Protein AF-A0A5C7LLJ0-F1 (afdb_monomer_lite)

Radius of gyration: 25.98 Å; chains: 1; bounding box: 36×34×105 Å

Secondary structure (DSSP, 8-state):
----------------S--------SS---GGGGS-TTTS-HHHHHHHHHHHHHH-S-HHHHHHHHHHHHHH-TTHHHHHHHHHHHHHHHHHHHHHHHHHHH--

Structure (mmCIF, N/CA/C/O backbone):
data_AF-A0A5C7LLJ0-F1
#
_entry.id   AF-A0A5C7LLJ0-F1
#
loop_
_atom_site.group_PDB
_atom_site.id
_atom_site.type_symbol
_atom_site.label_atom_id
_atom_site.label_alt_id
_atom_site.label_comp_id
_atom_site.label_asym_id
_atom_site.label_entity_id
_atom_site.label_seq_id
_atom_site.pdbx_PDB_ins_code
_atom_site.Cartn_x
_atom_site.Cartn_y
_atom_site.Cartn_z
_atom_site.occupancy
_atom_site.B_iso_or_equiv
_atom_site.auth_seq_id
_atom_site.auth_comp_id
_atom_site.auth_asym_id
_atom_site.auth_atom_id
_atom_site.pdbx_PDB_model_num
ATOM 1 N N . MET A 1 1 ? -6.167 9.540 -73.014 1.00 43.56 1 MET A N 1
ATOM 2 C CA . MET A 1 1 ? -4.980 9.484 -72.130 1.00 43.56 1 MET A CA 1
ATOM 3 C C . MET A 1 1 ? -5.392 9.949 -70.739 1.00 43.56 1 MET A C 1
ATOM 5 O O . MET A 1 1 ? -5.718 11.114 -70.577 1.00 43.56 1 MET A O 1
ATOM 9 N N . ALA A 1 2 ? -5.471 9.034 -69.772 1.00 48.69 2 ALA A N 1
ATOM 10 C CA . ALA A 1 2 ? -5.924 9.305 -68.407 1.00 48.69 2 ALA A CA 1
ATOM 11 C C . ALA A 1 2 ? -4.726 9.537 -67.474 1.00 48.69 2 ALA A C 1
ATOM 13 O O . ALA A 1 2 ? -3.825 8.701 -67.438 1.00 48.69 2 ALA A O 1
ATOM 14 N N . LYS A 1 3 ? -4.738 10.616 -66.682 1.00 51.12 3 LYS A N 1
ATOM 15 C CA . LYS A 1 3 ? -3.963 10.696 -65.435 1.00 51.12 3 LYS A CA 1
ATOM 16 C C . LYS A 1 3 ? -4.872 11.177 -64.308 1.00 51.12 3 LYS A C 1
ATOM 18 O O . LYS A 1 3 ? -5.252 12.337 -64.217 1.00 51.12 3 LYS A O 1
ATOM 23 N N . ARG A 1 4 ? -5.271 10.175 -63.527 1.00 47.19 4 ARG A N 1
ATOM 24 C CA . ARG A 1 4 ? -6.039 10.191 -62.289 1.00 47.19 4 ARG A CA 1
ATOM 25 C C . ARG A 1 4 ? -5.092 10.609 -61.159 1.00 47.19 4 ARG A C 1
ATOM 27 O O . ARG A 1 4 ? -4.221 9.828 -60.806 1.00 47.19 4 ARG A O 1
ATOM 34 N N . TRP A 1 5 ? -5.259 11.811 -60.614 1.00 49.34 5 TRP A N 1
ATOM 35 C CA . TRP A 1 5 ? -4.616 12.254 -59.366 1.00 49.34 5 TRP A CA 1
ATOM 36 C C . TRP A 1 5 ? -5.657 12.323 -58.246 1.00 49.34 5 TRP A C 1
ATOM 38 O O . TRP A 1 5 ? -5.892 13.370 -57.656 1.00 49.34 5 TRP A O 1
ATOM 48 N N . ALA A 1 6 ? -6.341 11.201 -58.022 1.00 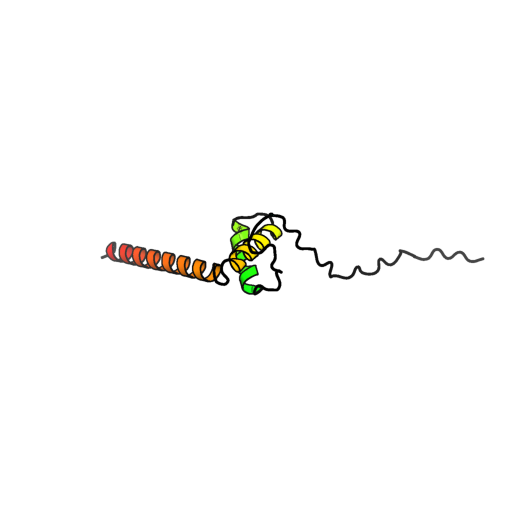53.97 6 ALA A N 1
ATOM 49 C CA . ALA A 1 6 ? -7.195 11.032 -56.858 1.00 53.97 6 ALA A CA 1
ATOM 50 C C . ALA A 1 6 ? -6.334 10.520 -55.699 1.00 53.97 6 ALA A C 1
ATOM 52 O O . ALA A 1 6 ? -5.605 9.548 -55.879 1.00 53.97 6 ALA A O 1
ATOM 53 N N . ASP A 1 7 ? -6.438 11.208 -54.563 1.00 54.00 7 ASP A N 1
ATOM 54 C CA . ASP A 1 7 ? -6.308 10.703 -53.197 1.00 54.00 7 ASP A CA 1
ATOM 55 C C . ASP A 1 7 ? -5.687 9.312 -53.019 1.00 54.00 7 ASP A C 1
ATOM 57 O O . ASP A 1 7 ? -6.383 8.300 -52.967 1.00 54.00 7 ASP A O 1
ATOM 61 N N . GLU A 1 8 ? -4.379 9.277 -52.787 1.00 54.06 8 GLU A N 1
ATOM 62 C CA . GLU A 1 8 ? -3.742 8.157 -52.098 1.00 54.06 8 GLU A CA 1
ATOM 63 C C . GLU A 1 8 ? -2.908 8.712 -50.946 1.00 54.06 8 GLU A C 1
ATOM 65 O O . GLU A 1 8 ? -1.680 8.727 -50.965 1.00 54.06 8 GLU A O 1
ATOM 70 N N . THR A 1 9 ? -3.596 9.198 -49.908 1.00 59.84 9 THR A N 1
ATOM 71 C CA . THR A 1 9 ? -2.987 9.200 -48.577 1.00 59.84 9 THR A CA 1
ATOM 72 C C . THR A 1 9 ? -2.768 7.733 -48.192 1.00 59.84 9 THR A C 1
ATOM 74 O O . THR A 1 9 ? -3.727 6.953 -48.194 1.00 59.84 9 THR A O 1
ATOM 77 N N . PRO A 1 10 ? -1.532 7.289 -47.898 1.00 58.19 10 PRO A N 1
ATOM 78 C CA . PRO A 1 10 ? -1.313 5.932 -47.435 1.00 58.19 10 PRO A CA 1
ATOM 79 C C . PRO A 1 10 ? -2.041 5.768 -46.105 1.00 58.19 10 PRO A C 1
ATOM 81 O O . PRO A 1 10 ? -1.650 6.329 -45.084 1.00 58.19 10 PRO A O 1
ATOM 84 N N . ASN A 1 11 ? -3.131 5.008 -46.156 1.00 59.50 11 ASN A N 1
ATOM 85 C CA . ASN A 1 11 ? -3.876 4.465 -45.035 1.00 59.50 11 ASN A CA 1
ATOM 86 C C . ASN A 1 11 ? -2.895 3.974 -43.955 1.00 59.50 11 ASN A C 1
ATOM 88 O O . ASN A 1 11 ? -2.337 2.877 -44.064 1.00 59.50 11 ASN A O 1
ATOM 92 N N . MET A 1 12 ? -2.669 4.803 -42.929 1.00 48.22 12 MET A N 1
ATOM 93 C CA . MET A 1 12 ? -1.929 4.449 -41.720 1.00 48.22 12 MET A CA 1
ATOM 94 C C . MET A 1 12 ? -2.757 3.410 -40.963 1.00 48.22 12 MET A C 1
ATOM 96 O O . MET A 1 12 ? -3.494 3.719 -40.026 1.00 48.22 12 MET A O 1
ATOM 100 N N . LYS A 1 13 ? -2.662 2.159 -41.423 1.00 58.38 13 LYS A N 1
ATOM 101 C CA . LYS A 1 13 ? -3.239 0.972 -40.801 1.00 58.38 13 LYS A CA 1
ATOM 102 C C . LYS A 1 13 ? -2.847 0.947 -39.325 1.00 58.38 13 LYS A C 1
ATOM 104 O O . LYS A 1 13 ? -1.719 0.625 -38.971 1.00 58.38 13 LYS A O 1
ATOM 109 N N . LYS A 1 14 ? -3.824 1.324 -38.501 1.00 59.03 14 LYS A N 1
ATOM 110 C CA . LYS A 1 14 ? -4.064 0.974 -37.098 1.00 59.03 14 LYS A CA 1
ATOM 111 C C . LYS A 1 14 ? -2.948 0.117 -36.483 1.00 59.03 14 LYS A C 1
ATOM 113 O O . LYS A 1 14 ? -2.930 -1.103 -36.642 1.00 59.03 14 LYS A O 1
ATOM 118 N N . LEU A 1 15 ? -2.032 0.771 -35.770 1.00 46.62 15 LEU A N 1
ATOM 119 C CA . LEU A 1 15 ? -1.046 0.089 -34.934 1.00 46.62 15 LEU A CA 1
ATOM 120 C C . LEU A 1 15 ? -1.792 -0.786 -33.907 1.00 46.62 15 LEU A C 1
ATOM 122 O O . LEU A 1 15 ? -2.742 -0.300 -33.286 1.00 46.62 15 LEU A O 1
ATOM 126 N N . PRO A 1 16 ? -1.412 -2.062 -33.715 1.00 52.06 16 PRO A N 1
ATOM 127 C CA . PRO A 1 16 ? -2.060 -2.923 -32.736 1.00 52.06 16 PRO A CA 1
ATOM 128 C C . PRO A 1 16 ? -1.883 -2.348 -31.324 1.00 52.06 16 PRO A C 1
ATOM 130 O O . PRO A 1 16 ? -0.776 -2.130 -30.837 1.00 52.06 16 PRO A O 1
ATOM 133 N N . GLU A 1 17 ? -3.014 -2.133 -30.662 1.00 57.56 17 GLU A N 1
ATOM 134 C CA . GLU A 1 17 ? -3.233 -1.369 -29.426 1.00 57.56 17 GLU A CA 1
ATOM 135 C C . GLU A 1 17 ? -2.622 -1.976 -28.144 1.00 57.56 17 GLU A C 1
ATOM 137 O O . GLU A 1 17 ? -3.059 -1.693 -27.032 1.00 57.56 17 GLU A O 1
ATOM 142 N N . LYS A 1 18 ? -1.627 -2.860 -28.246 1.00 51.91 18 LYS A N 1
ATOM 143 C CA . LYS A 1 18 ? -1.050 -3.548 -27.081 1.00 51.91 18 LYS A CA 1
ATOM 144 C C . LYS A 1 18 ? 0.454 -3.685 -27.219 1.00 51.91 18 LYS A C 1
ATOM 146 O O . LYS A 1 18 ? 0.996 -4.787 -27.200 1.00 51.91 18 LYS A O 1
ATOM 151 N N . VAL A 1 19 ? 1.142 -2.550 -27.299 1.00 50.88 19 VAL A N 1
ATOM 152 C CA . VAL A 1 19 ? 2.568 -2.526 -26.978 1.00 50.88 19 VAL A CA 1
ATOM 153 C C . VAL A 1 19 ? 2.658 -2.790 -25.476 1.00 50.88 19 VAL A C 1
ATOM 155 O O . VAL A 1 19 ? 2.411 -1.901 -24.659 1.00 50.88 19 VAL A O 1
ATOM 158 N N . LYS A 1 20 ? 2.909 -4.050 -25.100 1.00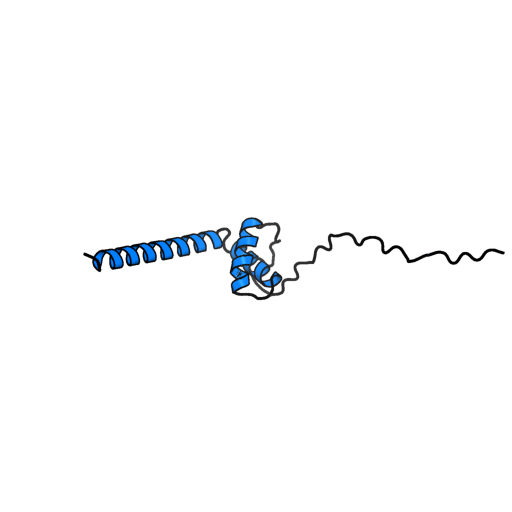 49.09 20 LYS A N 1
ATOM 159 C CA . LYS A 1 20 ? 3.321 -4.416 -23.745 1.00 49.09 20 LYS A CA 1
ATOM 160 C C . LYS A 1 20 ? 4.615 -3.650 -23.496 1.00 49.09 20 LYS A C 1
ATOM 162 O O . LYS A 1 20 ? 5.676 -4.092 -23.919 1.00 49.09 20 LYS A O 1
ATOM 167 N N . ARG A 1 21 ? 4.512 -2.454 -22.912 1.00 46.00 21 ARG A N 1
ATOM 168 C CA . ARG A 1 21 ? 5.674 -1.722 -22.412 1.00 46.00 21 ARG A CA 1
ATOM 169 C C . ARG A 1 21 ? 6.336 -2.681 -21.439 1.00 46.00 21 ARG A C 1
ATOM 171 O O . ARG A 1 21 ? 5.708 -3.045 -20.446 1.00 46.00 21 ARG A O 1
ATOM 178 N N . ALA A 1 22 ? 7.519 -3.166 -21.805 1.00 49.66 22 ALA A N 1
ATOM 179 C CA . ALA A 1 22 ? 8.372 -3.877 -20.877 1.00 49.66 22 ALA A CA 1
ATOM 180 C C . ALA A 1 22 ? 8.437 -3.008 -19.617 1.00 49.66 22 ALA A C 1
ATOM 182 O O . ALA A 1 22 ? 8.657 -1.798 -19.717 1.00 49.66 22 ALA A O 1
ATOM 183 N N . GLU A 1 23 ? 8.105 -3.592 -18.468 1.00 58.28 23 GLU A N 1
ATOM 184 C CA . GLU A 1 23 ? 8.395 -2.977 -17.178 1.00 58.28 23 GLU A CA 1
ATOM 185 C C . GLU A 1 23 ? 9.916 -2.955 -17.097 1.00 58.28 23 GLU A C 1
ATOM 187 O O . GLU A 1 23 ? 10.533 -3.953 -16.753 1.00 58.28 23 GLU A O 1
ATOM 192 N N . VAL A 1 24 ? 10.512 -1.883 -17.611 1.00 58.38 24 VAL A N 1
ATOM 193 C CA . VAL A 1 24 ? 11.931 -1.617 -17.434 1.00 58.38 24 VAL A CA 1
ATOM 194 C C . VAL A 1 24 ? 12.050 -1.242 -15.972 1.00 58.38 24 VAL A C 1
ATOM 196 O O . VAL A 1 24 ? 11.574 -0.160 -15.628 1.00 58.38 24 VAL A O 1
ATOM 199 N N . ASP A 1 25 ? 12.606 -2.137 -15.151 1.00 60.00 25 ASP A N 1
ATOM 200 C CA . ASP A 1 25 ? 12.918 -1.807 -13.764 1.00 60.00 25 ASP A CA 1
ATOM 201 C C . ASP A 1 25 ? 13.814 -0.569 -13.777 1.00 60.00 25 ASP A C 1
ATOM 203 O O . ASP A 1 25 ? 14.891 -0.543 -14.382 1.00 60.00 25 ASP A O 1
ATOM 207 N N . LYS A 1 26 ? 13.281 0.516 -13.217 1.00 70.12 26 LYS A N 1
ATOM 208 C CA . LYS A 1 26 ? 13.970 1.802 -13.124 1.00 70.12 26 LYS A CA 1
ATOM 209 C C . LYS A 1 26 ? 14.865 1.855 -11.895 1.00 70.12 26 LYS A C 1
ATOM 211 O O . LYS A 1 26 ? 15.772 2.684 -11.861 1.00 70.12 26 LYS A O 1
ATOM 216 N N . ILE A 1 27 ? 14.577 1.022 -10.898 1.00 70.69 27 ILE A N 1
ATOM 217 C CA . ILE A 1 27 ? 15.368 0.868 -9.682 1.00 70.69 27 ILE A CA 1
ATOM 218 C C . ILE A 1 27 ? 15.956 -0.539 -9.690 1.00 70.69 27 ILE A C 1
ATOM 220 O O . ILE A 1 27 ? 15.230 -1.513 -9.838 1.00 70.69 27 ILE A O 1
ATOM 224 N N . GLU A 1 28 ? 17.278 -0.622 -9.574 1.00 66.44 28 GLU A N 1
ATOM 225 C CA . GLU A 1 28 ? 17.997 -1.885 -9.424 1.00 66.44 28 GLU A CA 1
ATOM 226 C C . GLU A 1 28 ? 17.933 -2.367 -7.965 1.00 66.44 28 GLU A C 1
ATOM 228 O O . GLU A 1 28 ? 18.246 -1.605 -7.045 1.00 66.44 28 GLU A O 1
ATOM 233 N N . GLY A 1 29 ? 17.545 -3.629 -7.756 1.00 69.56 29 GLY A N 1
ATOM 234 C CA . GLY A 1 29 ? 17.463 -4.271 -6.446 1.00 69.56 29 GLY A CA 1
ATOM 235 C C . GLY A 1 29 ? 16.033 -4.450 -5.923 1.00 69.56 29 GLY A C 1
ATOM 236 O O . GLY A 1 29 ? 15.145 -3.648 -6.189 1.00 69.56 29 GLY A O 1
ATOM 237 N N . GLY A 1 30 ? 15.849 -5.489 -5.104 1.00 66.06 30 GLY A N 1
ATOM 238 C CA . GLY A 1 30 ? 14.562 -5.871 -4.517 1.00 66.06 30 GLY A CA 1
ATOM 239 C C . GLY A 1 30 ? 14.329 -7.380 -4.614 1.00 66.06 30 GLY A C 1
ATOM 240 O O . GLY A 1 30 ? 14.912 -8.066 -5.454 1.00 66.06 30 GLY A O 1
ATOM 241 N N . LEU A 1 31 ? 13.473 -7.938 -3.755 1.00 69.31 31 LEU A N 1
ATOM 242 C CA . LEU A 1 31 ? 13.038 -9.339 -3.886 1.00 69.31 31 LEU A CA 1
ATOM 243 C C . LEU A 1 31 ? 12.065 -9.511 -5.063 1.00 69.31 31 LEU A C 1
ATOM 245 O O . LEU A 1 31 ? 11.899 -10.621 -5.580 1.00 69.31 31 LEU A O 1
ATOM 249 N N . ALA A 1 32 ? 11.425 -8.420 -5.497 1.00 70.88 32 ALA A N 1
ATOM 250 C CA . ALA A 1 32 ? 10.486 -8.425 -6.612 1.00 70.88 32 ALA A CA 1
ATOM 251 C C . ALA A 1 32 ? 11.123 -8.409 -8.010 1.00 70.88 32 ALA A C 1
ATOM 253 O O . ALA A 1 32 ? 10.390 -8.637 -8.973 1.00 70.88 32 ALA A O 1
ATOM 254 N N . ASP A 1 33 ? 12.436 -8.214 -8.147 1.00 68.44 33 ASP A N 1
ATOM 255 C CA . ASP A 1 33 ? 13.125 -8.118 -9.450 1.00 68.44 33 ASP A CA 1
ATOM 256 C C . ASP A 1 33 ? 12.939 -9.379 -10.311 1.00 68.44 33 ASP A C 1
ATOM 258 O O . ASP A 1 33 ? 12.890 -9.339 -11.541 1.00 68.44 33 ASP A O 1
ATOM 262 N N . HIS A 1 34 ? 12.783 -10.535 -9.665 1.00 68.00 34 HIS A N 1
ATOM 263 C CA . HIS A 1 34 ? 12.565 -11.816 -10.340 1.00 68.00 34 HIS A CA 1
ATOM 264 C C . HIS A 1 34 ? 11.080 -12.185 -10.496 1.00 68.00 34 HIS A C 1
ATOM 266 O O . HIS A 1 34 ? 10.757 -13.193 -11.133 1.00 68.00 34 HIS A O 1
ATOM 272 N N . LEU A 1 35 ? 10.168 -11.390 -9.930 1.00 70.00 35 LEU A N 1
ATOM 273 C CA . LEU A 1 35 ? 8.734 -11.670 -9.879 1.00 70.00 35 LEU A CA 1
ATOM 274 C C . LEU A 1 35 ? 7.972 -10.824 -10.899 1.00 70.00 35 LEU A C 1
ATOM 276 O O . LEU A 1 35 ? 8.175 -9.619 -11.056 1.00 70.00 35 LEU A O 1
ATOM 280 N N . LYS A 1 36 ? 7.025 -11.451 -11.604 1.00 68.88 36 LYS A N 1
ATOM 281 C CA . LYS A 1 36 ? 6.213 -10.725 -12.581 1.00 68.88 36 LYS A CA 1
ATOM 282 C C . LYS A 1 36 ? 5.103 -9.990 -11.849 1.00 68.88 36 LYS A C 1
ATOM 284 O O . LYS A 1 36 ? 4.474 -10.498 -10.926 1.00 68.88 36 LYS A O 1
ATOM 289 N N . SER A 1 37 ? 4.714 -8.835 -12.382 1.00 65.50 37 SER A N 1
ATOM 290 C CA . SER A 1 37 ? 3.544 -8.083 -11.906 1.00 65.50 37 SER A CA 1
ATOM 291 C C . SER A 1 37 ? 2.213 -8.859 -11.983 1.00 65.50 37 SER A C 1
ATOM 293 O O . SER A 1 37 ? 1.193 -8.380 -11.488 1.00 65.50 37 SER A O 1
ATOM 295 N N . SER A 1 38 ? 2.206 -10.042 -12.610 1.00 71.44 38 SER A N 1
ATOM 296 C CA . SER A 1 38 ? 1.054 -10.947 -12.702 1.00 71.44 38 SER A CA 1
ATOM 297 C C . SER A 1 38 ? 0.907 -11.889 -11.507 1.00 71.44 38 SER A C 1
ATOM 299 O O . SER A 1 38 ? -0.206 -12.358 -11.279 1.00 71.44 38 SER A O 1
ATOM 301 N N . ASP A 1 39 ? 1.976 -12.134 -10.748 1.00 76.88 39 ASP A N 1
ATOM 302 C CA . ASP A 1 39 ? 1.945 -12.995 -9.558 1.00 76.88 39 ASP A CA 1
ATOM 303 C C . ASP A 1 39 ? 1.257 -12.300 -8.372 1.00 76.88 39 ASP A C 1
ATOM 305 O O . ASP A 1 39 ? 0.750 -12.940 -7.452 1.00 76.88 39 ASP A O 1
ATOM 309 N N . PHE A 1 40 ? 1.149 -10.970 -8.431 1.00 79.81 40 PHE A N 1
ATOM 310 C CA . PHE A 1 40 ? 0.549 -10.166 -7.377 1.00 79.81 40 PHE A CA 1
ATOM 311 C C . PHE A 1 40 ? -0.926 -9.827 -7.644 1.00 79.81 40 PHE A C 1
ATOM 313 O O . PHE A 1 40 ? -1.335 -9.512 -8.771 1.00 79.81 40 PHE A O 1
ATOM 320 N N . PRO A 1 41 ? -1.760 -9.767 -6.591 1.00 85.12 41 PRO A N 1
ATOM 321 C CA . PRO A 1 41 ? -3.143 -9.344 -6.724 1.00 85.12 41 PRO A CA 1
ATOM 322 C C . PRO A 1 41 ? -3.223 -7.870 -7.145 1.00 85.12 41 PRO A C 1
ATOM 324 O O . PRO A 1 41 ? -2.877 -6.956 -6.394 1.00 85.12 41 PRO A O 1
ATOM 327 N N . LYS A 1 42 ? -3.799 -7.623 -8.330 1.00 85.56 42 LYS A N 1
ATOM 328 C CA . LYS A 1 42 ? -3.967 -6.283 -8.939 1.00 85.56 42 LYS A CA 1
ATOM 329 C C . LYS A 1 42 ? -4.559 -5.233 -7.993 1.00 85.56 42 LYS A C 1
ATOM 331 O O . LYS A 1 42 ? -4.266 -4.049 -8.129 1.00 85.56 42 LYS A O 1
ATOM 336 N N . LYS A 1 43 ? -5.426 -5.646 -7.060 1.00 87.12 43 LYS A N 1
ATOM 337 C CA . LYS A 1 43 ? -6.031 -4.751 -6.061 1.00 87.12 43 LYS A CA 1
ATOM 338 C C . LYS A 1 43 ? -4.989 -4.205 -5.081 1.00 87.12 43 LYS A C 1
ATOM 340 O O . LYS A 1 43 ? -4.995 -3.003 -4.834 1.00 87.12 43 LYS A O 1
ATOM 345 N N . LYS A 1 44 ? -4.099 -5.060 -4.568 1.00 86.12 44 LYS A N 1
ATOM 346 C CA . LYS A 1 44 ? -3.052 -4.658 -3.620 1.00 86.12 44 LYS A CA 1
ATOM 347 C C . LYS A 1 44 ? -1.980 -3.826 -4.311 1.00 86.12 44 LYS A C 1
ATOM 349 O O . LYS A 1 44 ? -1.638 -2.774 -3.795 1.00 86.12 44 LYS A O 1
ATOM 354 N N . LEU A 1 45 ? -1.584 -4.197 -5.531 1.00 88.25 45 LEU A N 1
ATOM 355 C CA . LEU A 1 45 ? -0.668 -3.382 -6.337 1.00 88.25 45 LEU A CA 1
ATOM 356 C C . LEU A 1 45 ? -1.197 -1.965 -6.577 1.00 88.25 45 LEU A C 1
ATOM 358 O O . LEU A 1 45 ? -0.464 -1.001 -6.419 1.00 88.25 45 LEU A O 1
ATOM 362 N N . LYS A 1 46 ? -2.481 -1.812 -6.928 1.00 88.69 46 LYS A N 1
ATOM 363 C CA . LYS A 1 46 ? -3.085 -0.480 -7.108 1.00 88.69 46 LYS A CA 1
ATOM 364 C C . LYS A 1 46 ? -3.154 0.317 -5.807 1.00 88.69 46 LYS A C 1
ATOM 366 O O . LYS A 1 46 ? -3.013 1.536 -5.842 1.00 88.69 46 LYS A O 1
ATOM 371 N N . ALA A 1 47 ? -3.426 -0.353 -4.687 1.00 88.94 47 ALA A N 1
ATOM 372 C CA . ALA A 1 47 ? -3.438 0.286 -3.377 1.00 88.94 47 ALA A CA 1
ATOM 373 C C . ALA A 1 47 ? -2.032 0.766 -3.000 1.00 88.94 47 ALA A C 1
ATOM 375 O O . ALA A 1 47 ? -1.876 1.936 -2.670 1.00 88.94 47 ALA A O 1
ATOM 376 N N . GLY A 1 48 ? -1.027 -0.098 -3.155 1.00 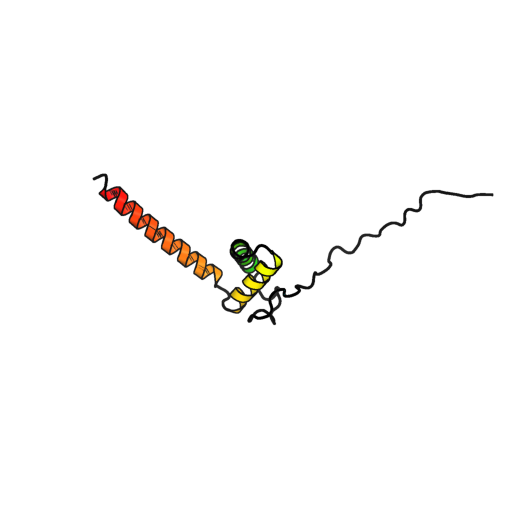88.62 48 GLY A N 1
ATOM 377 C CA . GLY A 1 48 ? 0.369 0.234 -2.908 1.00 88.62 48 GLY A CA 1
ATOM 378 C C . GLY A 1 48 ? 0.877 1.343 -3.811 1.00 88.62 48 GLY A C 1
ATOM 379 O O . GLY A 1 48 ? 1.309 2.370 -3.318 1.00 88.62 48 GLY A O 1
ATOM 380 N N . GLN A 1 49 ? 0.658 1.242 -5.123 1.00 89.50 49 GLN A N 1
ATOM 381 C CA . GLN A 1 49 ? 1.027 2.294 -6.075 1.00 89.50 49 GLN A CA 1
ATOM 382 C C . GLN A 1 49 ? 0.411 3.657 -5.716 1.00 89.50 49 GLN A C 1
ATOM 384 O O . GLN A 1 49 ? 1.001 4.695 -6.000 1.00 89.50 49 GLN A O 1
ATOM 389 N N . LYS A 1 50 ? -0.787 3.685 -5.115 1.00 89.94 50 LYS A N 1
ATOM 390 C CA . LYS A 1 50 ? -1.402 4.938 -4.662 1.00 89.94 50 LYS A CA 1
ATOM 391 C C . LYS A 1 50 ? -0.650 5.543 -3.473 1.00 89.94 50 LYS A C 1
ATOM 393 O O . LYS A 1 50 ? -0.499 6.760 -3.471 1.00 89.94 50 LYS A O 1
ATOM 398 N N . VAL A 1 51 ? -0.228 4.713 -2.519 1.00 88.75 51 VAL A N 1
ATOM 399 C CA . VAL A 1 51 ? 0.569 5.113 -1.346 1.00 88.75 51 VAL A CA 1
ATOM 400 C C . VAL A 1 51 ? 1.963 5.550 -1.796 1.00 88.75 51 VAL A C 1
ATOM 402 O O . VAL A 1 51 ? 2.368 6.675 -1.537 1.00 88.75 51 VAL A O 1
ATOM 405 N N . GLU A 1 52 ? 2.643 4.742 -2.611 1.00 89.75 52 GLU A N 1
ATOM 406 C CA . GLU A 1 52 ? 3.988 5.062 -3.106 1.00 89.75 52 GLU A CA 1
ATOM 407 C C . GLU A 1 52 ? 4.025 6.303 -3.997 1.00 89.75 52 GLU A C 1
ATOM 409 O O . GLU A 1 52 ? 5.051 6.965 -4.098 1.00 89.75 52 GLU A O 1
ATOM 414 N N . ARG A 1 53 ? 2.909 6.682 -4.627 1.00 88.88 53 ARG A N 1
ATOM 415 C CA . ARG A 1 53 ? 2.820 7.938 -5.387 1.00 88.88 53 ARG A CA 1
ATOM 416 C C . ARG A 1 53 ? 2.885 9.185 -4.497 1.00 88.88 53 ARG A C 1
ATOM 418 O O . ARG A 1 53 ? 3.180 10.262 -5.004 1.00 88.88 53 ARG A O 1
ATOM 425 N N . GLU A 1 54 ? 2.625 9.067 -3.196 1.00 86.06 54 GLU A N 1
ATOM 426 C CA . GLU A 1 54 ? 2.902 10.150 -2.239 1.00 86.06 54 GLU A CA 1
ATOM 427 C C . GLU A 1 54 ? 4.413 10.324 -2.020 1.00 86.06 54 GLU A C 1
ATOM 429 O O . GLU A 1 54 ? 4.873 11.421 -1.706 1.00 86.06 54 GLU A O 1
ATOM 434 N N . HIS A 1 55 ? 5.188 9.268 -2.276 1.00 81.25 55 HIS A N 1
ATOM 435 C CA . HIS A 1 55 ? 6.635 9.219 -2.090 1.00 81.25 55 HIS A CA 1
ATOM 436 C C . HIS A 1 55 ? 7.431 9.319 -3.406 1.00 81.25 55 HIS A C 1
ATOM 438 O O . HIS A 1 55 ? 8.590 9.723 -3.392 1.00 81.25 55 HIS A O 1
ATOM 444 N N . SER A 1 56 ? 6.815 9.014 -4.553 1.00 82.75 56 SER A N 1
ATOM 445 C CA . SER A 1 56 ? 7.450 8.966 -5.875 1.00 82.75 56 SER A CA 1
ATOM 446 C C . SER A 1 56 ? 6.638 9.712 -6.935 1.00 82.75 56 SER A C 1
ATOM 448 O O 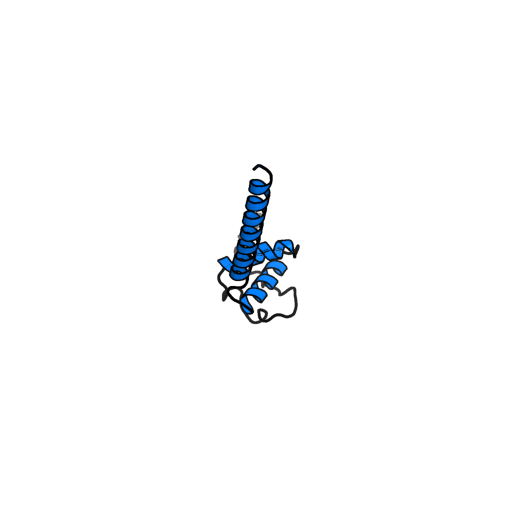. SER A 1 56 ? 5.440 9.484 -7.107 1.00 82.75 56 SER A O 1
ATOM 450 N N . LYS A 1 57 ? 7.307 10.569 -7.719 1.00 83.19 57 LYS A N 1
ATOM 451 C CA . LYS A 1 57 ? 6.679 11.324 -8.825 1.00 83.19 57 LYS A CA 1
ATOM 452 C C . LYS A 1 57 ? 6.378 10.453 -10.050 1.00 83.19 57 LYS A C 1
ATOM 454 O O . LYS A 1 57 ? 5.429 10.728 -10.782 1.00 83.19 57 LYS A O 1
ATOM 459 N N . ASP A 1 58 ? 7.158 9.396 -10.264 1.00 85.12 58 ASP A N 1
ATOM 460 C CA . ASP A 1 58 ? 7.013 8.491 -11.401 1.00 85.12 58 ASP A CA 1
ATOM 461 C C . ASP A 1 58 ? 6.051 7.330 -11.097 1.00 85.12 58 ASP A C 1
ATOM 463 O O . ASP A 1 58 ? 6.302 6.535 -10.188 1.00 85.12 58 ASP A O 1
ATOM 467 N N . PRO A 1 59 ? 4.992 7.127 -11.904 1.00 82.62 59 PRO A N 1
ATOM 468 C CA . PRO A 1 59 ? 4.035 6.044 -11.675 1.00 82.62 59 PRO A CA 1
ATOM 469 C C . PRO A 1 59 ? 4.618 4.646 -11.928 1.00 82.62 59 PRO A C 1
ATOM 471 O O . PRO A 1 59 ? 4.061 3.670 -11.426 1.00 82.62 59 PRO A O 1
ATOM 474 N N . ALA A 1 60 ? 5.694 4.543 -12.717 1.00 83.06 60 ALA A N 1
ATOM 475 C CA . ALA A 1 60 ? 6.417 3.292 -12.950 1.00 83.06 60 ALA A CA 1
ATOM 476 C C . ALA A 1 60 ? 7.214 2.881 -11.703 1.00 83.06 60 ALA A C 1
ATOM 478 O O . ALA A 1 60 ? 7.024 1.778 -11.206 1.00 83.06 60 ALA A O 1
ATOM 479 N N . ILE A 1 61 ? 7.967 3.824 -11.128 1.00 83.75 61 ILE A N 1
ATOM 480 C CA . ILE A 1 61 ? 8.734 3.626 -9.892 1.00 83.75 61 ILE A CA 1
ATOM 481 C C . ILE A 1 61 ? 7.801 3.269 -8.729 1.00 83.75 61 ILE A C 1
ATOM 483 O O . ILE A 1 61 ? 8.013 2.282 -8.036 1.00 83.75 61 ILE A O 1
ATOM 487 N N . ALA A 1 62 ? 6.690 3.996 -8.575 1.00 87.56 62 ALA A N 1
ATOM 488 C CA . ALA A 1 62 ? 5.694 3.693 -7.545 1.00 87.56 62 ALA A CA 1
ATOM 489 C C . ALA A 1 62 ? 5.103 2.275 -7.676 1.00 87.56 62 ALA A C 1
ATOM 491 O O . ALA A 1 62 ? 4.691 1.670 -6.689 1.00 87.56 62 ALA A O 1
ATOM 492 N N . LYS A 1 63 ? 5.025 1.739 -8.901 1.00 86.50 63 LYS A N 1
ATOM 493 C CA . LYS A 1 63 ? 4.576 0.363 -9.133 1.00 86.50 63 LYS A CA 1
ATOM 494 C C . LYS A 1 63 ? 5.665 -0.640 -8.753 1.00 86.50 63 LYS A C 1
ATOM 496 O O . LYS A 1 63 ? 5.326 -1.680 -8.205 1.00 86.50 63 LYS A O 1
ATOM 501 N N . GLU A 1 64 ? 6.924 -0.344 -9.055 1.00 85.50 64 GLU A N 1
ATOM 502 C CA . GLU A 1 64 ? 8.080 -1.175 -8.699 1.00 85.50 64 GLU A CA 1
ATOM 503 C C . GLU A 1 64 ? 8.229 -1.320 -7.189 1.00 85.50 64 GLU A C 1
ATOM 505 O O . GLU A 1 64 ? 8.190 -2.440 -6.690 1.00 85.50 64 GLU A O 1
ATOM 510 N N . ILE A 1 65 ? 8.206 -0.209 -6.457 1.00 86.25 65 ILE A N 1
ATOM 511 C CA . ILE A 1 65 ? 8.268 -0.210 -4.989 1.00 86.25 65 ILE A CA 1
ATOM 512 C C . ILE A 1 65 ? 7.081 -0.985 -4.389 1.00 86.25 65 ILE A C 1
ATOM 514 O O . ILE A 1 65 ? 7.245 -1.828 -3.511 1.00 86.25 65 ILE A O 1
ATOM 518 N N . ALA A 1 66 ? 5.870 -0.784 -4.923 1.00 88.88 66 ALA A N 1
ATOM 519 C CA . ALA A 1 66 ? 4.694 -1.524 -4.467 1.00 88.88 66 ALA A CA 1
ATOM 520 C C . ALA A 1 66 ? 4.758 -3.035 -4.769 1.00 88.88 66 ALA A C 1
ATOM 522 O O . ALA A 1 66 ? 4.120 -3.816 -4.059 1.00 88.88 66 ALA A O 1
ATOM 523 N N . LYS A 1 67 ? 5.469 -3.459 -5.828 1.00 87.25 67 LYS A N 1
ATOM 524 C CA . LYS A 1 67 ? 5.745 -4.883 -6.089 1.00 87.25 67 LYS A CA 1
ATOM 525 C C . LYS A 1 67 ? 6.696 -5.424 -5.024 1.00 87.25 67 LYS A C 1
ATOM 527 O O . LYS A 1 67 ? 6.413 -6.490 -4.491 1.00 87.25 67 LYS A O 1
ATOM 532 N N . ASP A 1 68 ? 7.756 -4.687 -4.702 1.00 86.69 68 ASP A N 1
ATOM 533 C CA . ASP A 1 68 ? 8.776 -5.118 -3.741 1.00 86.69 68 ASP A CA 1
ATOM 534 C C . ASP A 1 68 ? 8.193 -5.324 -2.340 1.00 86.69 68 ASP A C 1
ATOM 536 O O . ASP A 1 68 ? 8.279 -6.419 -1.789 1.00 86.69 68 ASP A O 1
ATOM 540 N N . HIS A 1 69 ? 7.407 -4.366 -1.844 1.00 87.31 69 HIS A N 1
ATOM 541 C CA . HIS A 1 69 ? 6.712 -4.524 -0.561 1.00 87.31 69 HIS A CA 1
ATOM 542 C C . HIS A 1 69 ? 5.741 -5.710 -0.524 1.00 87.31 69 HIS A C 1
ATOM 544 O O . HIS A 1 69 ? 5.591 -6.352 0.513 1.00 87.31 69 HIS A O 1
ATOM 550 N N . LEU A 1 70 ? 5.071 -6.022 -1.640 1.00 87.12 70 LEU A N 1
ATOM 551 C CA . LEU A 1 70 ? 4.187 -7.190 -1.719 1.00 87.12 70 LEU A CA 1
ATOM 552 C C . LEU A 1 70 ? 4.948 -8.512 -1.862 1.00 87.12 70 LEU A C 1
ATOM 554 O O . LEU A 1 70 ? 4.392 -9.554 -1.502 1.00 87.12 70 LEU A O 1
ATOM 558 N N . ALA A 1 71 ? 6.166 -8.478 -2.407 1.00 86.75 71 ALA A N 1
ATOM 559 C CA . ALA A 1 71 ? 7.062 -9.625 -2.480 1.00 86.75 71 ALA A CA 1
ATOM 560 C C . ALA A 1 71 ? 7.621 -9.972 -1.098 1.00 86.75 71 ALA A C 1
ATOM 562 O O . ALA A 1 71 ? 7.649 -11.146 -0.739 1.00 86.75 71 ALA A O 1
ATOM 563 N N . GLU A 1 7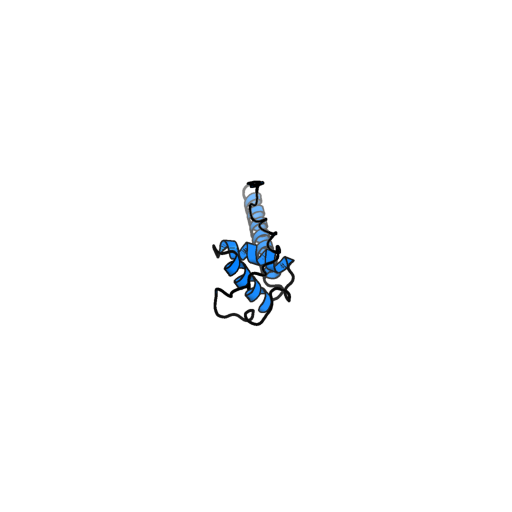2 ? 7.997 -8.959 -0.314 1.00 85.31 72 GLU A N 1
ATOM 564 C CA . GLU A 1 72 ? 8.404 -9.121 1.083 1.00 85.31 72 GLU A CA 1
ATOM 565 C C . GLU A 1 72 ? 7.235 -9.587 1.963 1.00 85.31 72 GLU A C 1
ATOM 567 O O . GLU A 1 72 ? 7.360 -10.539 2.735 1.00 85.31 72 GLU A O 1
ATOM 572 N N . ASP A 1 73 ? 6.078 -8.928 1.844 1.00 84.69 73 ASP A N 1
ATOM 573 C CA . ASP A 1 73 ? 4.887 -9.238 2.627 1.00 84.69 73 ASP A CA 1
ATOM 574 C C . ASP A 1 73 ? 3.609 -8.983 1.821 1.00 84.69 73 ASP A C 1
ATOM 576 O O . ASP A 1 73 ? 3.179 -7.852 1.574 1.00 84.69 73 ASP A O 1
ATOM 580 N N . SER A 1 74 ? 2.916 -10.070 1.484 1.00 86.12 74 SER A N 1
ATOM 581 C CA . SER A 1 74 ? 1.662 -10.018 0.729 1.00 86.12 74 SER A CA 1
ATOM 582 C C . SER A 1 74 ? 0.572 -9.163 1.391 1.00 86.12 74 SER A C 1
ATOM 584 O O . SER A 1 74 ? -0.325 -8.684 0.692 1.00 86.12 74 SER A O 1
ATOM 586 N N . ASP A 1 75 ? 0.613 -8.963 2.711 1.00 87.38 75 ASP A N 1
ATOM 587 C CA . ASP A 1 75 ? -0.369 -8.206 3.497 1.00 87.38 75 ASP A CA 1
ATOM 588 C C . ASP A 1 75 ? 0.181 -6.883 4.050 1.00 87.38 75 ASP A C 1
ATOM 590 O O . ASP A 1 75 ? -0.475 -6.251 4.887 1.00 87.38 75 ASP A O 1
ATOM 594 N N . TYR A 1 76 ? 1.336 -6.418 3.560 1.00 89.00 76 TYR A N 1
ATOM 595 C CA . TYR A 1 76 ? 1.996 -5.187 4.009 1.00 89.00 76 TYR A CA 1
ATOM 596 C C . TYR A 1 76 ? 1.018 -4.006 4.167 1.00 89.00 76 TYR A C 1
ATOM 598 O O . TYR A 1 76 ? 0.827 -3.452 5.255 1.00 89.00 76 TYR A O 1
ATOM 606 N N . TYR A 1 77 ? 0.290 -3.685 3.095 1.00 86.44 77 TYR A N 1
ATOM 607 C CA . TYR A 1 77 ? -0.650 -2.561 3.076 1.00 86.44 77 TYR A CA 1
ATOM 608 C C . TYR A 1 77 ? -1.888 -2.771 3.965 1.00 86.44 77 TYR A C 1
ATOM 610 O O . TYR A 1 77 ? -2.505 -1.803 4.418 1.00 86.44 77 TYR A O 1
ATOM 618 N N . GLU A 1 78 ? -2.272 -4.016 4.260 1.00 88.44 78 GLU A N 1
ATOM 619 C CA . GLU A 1 78 ? -3.370 -4.288 5.194 1.00 88.44 78 GLU A CA 1
ATOM 620 C C . GLU A 1 78 ? -2.950 -4.032 6.640 1.00 88.44 78 GLU A C 1
ATOM 622 O O . GLU A 1 78 ? -3.727 -3.479 7.428 1.00 88.44 78 GLU A O 1
ATOM 627 N N . LYS A 1 79 ? -1.715 -4.408 6.987 1.00 88.25 79 LYS A N 1
ATOM 628 C CA . LYS A 1 79 ? -1.121 -4.129 8.298 1.00 88.25 79 LYS A CA 1
ATOM 629 C C . LYS A 1 79 ? -0.984 -2.625 8.509 1.00 88.25 79 LYS A C 1
ATOM 631 O O . LYS A 1 79 ? -1.423 -2.127 9.546 1.00 88.25 79 LYS A O 1
ATOM 636 N N . LEU A 1 80 ? -0.495 -1.904 7.499 1.00 89.31 80 LEU A N 1
ATOM 637 C CA . LEU A 1 80 ? -0.383 -0.445 7.521 1.00 89.31 80 LEU A CA 1
ATOM 638 C C . LEU A 1 80 ? -1.739 0.213 7.817 1.00 89.31 80 LEU A C 1
ATOM 640 O O . LEU A 1 80 ? -1.888 0.920 8.814 1.00 89.31 80 LEU A O 1
ATOM 644 N N . LYS A 1 81 ? -2.780 -0.151 7.061 1.00 88.88 81 LYS A N 1
ATOM 645 C CA . LYS A 1 81 ? -4.137 0.381 7.262 1.00 88.88 81 LYS A CA 1
ATOM 646 C C . LYS A 1 81 ? -4.716 0.070 8.648 1.00 88.88 81 LYS A C 1
ATOM 648 O O . LYS A 1 81 ? -5.439 0.887 9.227 1.00 88.88 81 LYS A O 1
ATOM 653 N N . LYS A 1 82 ? -4.447 -1.123 9.191 1.00 90.56 82 LYS A N 1
ATOM 654 C CA . LYS A 1 82 ? -4.878 -1.497 10.552 1.00 90.56 82 LYS A CA 1
ATOM 655 C C . LYS A 1 82 ? -4.195 -0.620 11.601 1.00 90.56 82 LYS A C 1
ATOM 657 O O . LYS A 1 82 ? -4.874 -0.145 12.517 1.00 90.56 82 LYS A O 1
ATOM 662 N N . MET A 1 83 ? -2.894 -0.374 11.454 1.00 89.00 83 MET A N 1
ATOM 663 C CA . MET A 1 83 ? -2.135 0.493 12.356 1.00 89.00 83 MET A CA 1
ATOM 664 C C . MET A 1 83 ? -2.672 1.924 12.328 1.00 89.00 83 MET A C 1
ATOM 666 O O . MET A 1 83 ? -3.030 2.440 13.389 1.00 89.00 83 MET A O 1
ATOM 670 N N . GLU A 1 84 ? -2.860 2.509 11.144 1.00 87.81 84 GLU A N 1
ATOM 671 C CA . GLU A 1 84 ? -3.429 3.855 10.980 1.00 87.81 84 GLU A CA 1
ATOM 672 C C . GLU A 1 84 ? -4.813 3.985 11.625 1.00 87.81 84 GLU A C 1
ATOM 674 O O . GLU A 1 84 ? -5.066 4.904 12.410 1.00 87.81 84 GLU A O 1
ATOM 679 N N . LYS A 1 85 ? -5.709 3.021 11.372 1.00 90.00 85 LYS A N 1
ATOM 680 C CA . LYS A 1 85 ? -7.053 3.015 11.966 1.00 90.00 85 LYS A CA 1
ATOM 681 C C . LYS A 1 85 ? -6.996 2.930 13.491 1.00 90.00 85 LYS A C 1
ATOM 683 O O . LYS A 1 85 ? -7.759 3.611 14.178 1.00 90.00 85 LYS A O 1
ATOM 688 N N . SER A 1 86 ? -6.108 2.095 14.029 1.00 87.81 86 SER A N 1
ATOM 689 C CA . SER A 1 86 ? -5.952 1.940 15.477 1.00 87.81 86 SER A CA 1
ATOM 690 C C . SER A 1 86 ? -5.397 3.209 16.133 1.00 87.81 86 SER A C 1
ATOM 692 O O . SER A 1 86 ? -5.885 3.613 17.191 1.00 87.81 86 SER A O 1
ATOM 694 N N . ALA A 1 87 ? -4.436 3.876 15.486 1.00 86.81 87 ALA A N 1
ATOM 695 C CA . ALA A 1 87 ? -3.865 5.136 15.945 1.00 86.81 87 ALA A CA 1
ATOM 696 C C . ALA A 1 87 ? -4.923 6.247 15.935 1.00 86.81 87 ALA A C 1
ATOM 698 O O . ALA A 1 87 ? -5.120 6.922 16.948 1.00 86.81 87 ALA A O 1
ATOM 699 N N . PHE A 1 88 ? -5.686 6.360 14.843 1.00 84.88 88 PHE A N 1
ATOM 700 C CA . PHE A 1 88 ? -6.784 7.316 14.732 1.00 84.88 88 PHE A CA 1
ATOM 701 C C . PHE A 1 88 ? -7.866 7.072 15.791 1.00 84.88 88 PHE A C 1
ATOM 703 O O . PHE A 1 88 ? -8.306 8.010 16.451 1.00 84.88 88 PHE A O 1
ATOM 710 N N . SER A 1 89 ? -8.251 5.813 16.028 1.00 85.19 89 SER A N 1
ATOM 711 C CA . SER A 1 89 ? -9.241 5.463 17.055 1.00 85.19 89 SER A CA 1
ATOM 712 C C . SER A 1 89 ? -8.778 5.829 18.46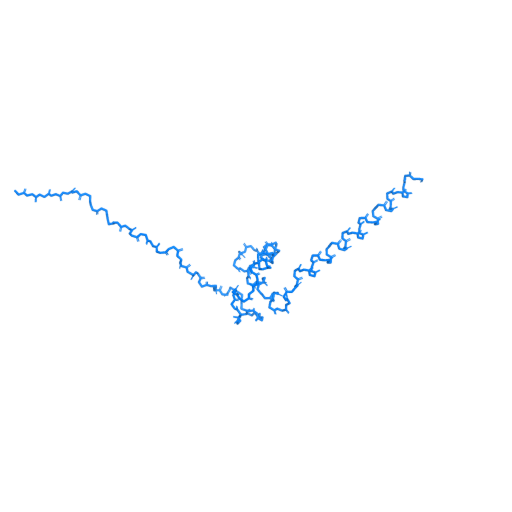7 1.00 85.19 89 SER A C 1
ATOM 714 O O . SER A 1 89 ? -9.574 6.336 19.258 1.00 85.19 89 SER A O 1
ATOM 716 N N . LYS A 1 90 ? -7.504 5.585 18.803 1.00 83.88 90 LYS A N 1
ATOM 717 C CA . LYS A 1 90 ? -6.929 5.971 20.103 1.00 83.88 90 LYS A CA 1
ATOM 718 C C . LYS A 1 90 ? -6.900 7.492 20.256 1.00 83.88 90 LYS A C 1
ATOM 720 O O . LYS A 1 90 ? -7.296 8.012 21.301 1.00 83.88 90 LYS A O 1
ATOM 725 N N . MET A 1 91 ? -6.504 8.212 19.206 1.00 85.12 91 MET A N 1
ATOM 726 C CA . MET A 1 91 ? -6.510 9.675 19.209 1.00 85.12 91 MET A CA 1
ATOM 727 C C . MET A 1 91 ? -7.935 10.224 19.372 1.00 85.12 91 MET A C 1
ATOM 729 O O . MET A 1 91 ? -8.178 11.055 20.240 1.00 85.12 91 MET A O 1
ATOM 733 N N . ALA A 1 92 ? -8.909 9.690 18.635 1.00 84.31 92 ALA A N 1
ATOM 734 C CA . ALA A 1 92 ? -10.310 10.089 18.748 1.00 84.31 92 ALA A CA 1
ATOM 735 C C . ALA A 1 92 ? -10.882 9.832 20.155 1.00 84.31 92 ALA A C 1
ATOM 737 O O . ALA A 1 92 ? -11.553 10.695 20.722 1.00 84.31 92 ALA A O 1
ATOM 738 N N . ALA A 1 93 ? -10.575 8.678 20.757 1.00 83.00 93 ALA A N 1
ATOM 739 C CA . ALA A 1 93 ? -11.011 8.348 22.114 1.00 83.00 93 ALA A CA 1
ATOM 740 C C . ALA A 1 93 ? -10.400 9.289 23.168 1.00 83.00 93 ALA A C 1
ATOM 742 O O . ALA A 1 93 ? -11.100 9.750 24.074 1.00 83.00 93 ALA A O 1
ATOM 743 N N . THR A 1 94 ? -9.109 9.614 23.040 1.00 83.00 94 THR A N 1
ATOM 744 C CA . THR A 1 94 ? -8.439 10.558 23.949 1.00 83.00 94 THR A CA 1
ATOM 745 C C . THR A 1 94 ? -8.960 11.986 23.788 1.00 83.00 94 THR A C 1
ATOM 747 O O . THR A 1 94 ? -9.185 12.653 24.800 1.00 83.00 94 THR A O 1
ATOM 750 N N . LEU A 1 95 ? -9.228 12.439 22.558 1.00 83.69 95 LEU A N 1
ATOM 751 C CA . LEU A 1 95 ? -9.843 13.743 22.294 1.00 83.69 95 LEU A CA 1
ATOM 752 C C . LEU A 1 95 ? -11.246 13.827 22.900 1.00 83.69 95 LEU A C 1
ATOM 754 O O . LEU A 1 95 ? -11.540 14.783 23.615 1.00 83.69 95 LEU A O 1
ATOM 758 N N . LYS A 1 96 ? -12.079 12.798 22.692 1.00 80.19 96 LYS A N 1
ATOM 759 C CA . LYS A 1 96 ? -13.432 12.729 23.261 1.00 80.19 96 LYS A CA 1
ATOM 760 C C . LYS A 1 96 ? -13.392 12.801 24.788 1.00 80.19 96 LYS A C 1
ATOM 762 O O . LYS A 1 96 ? -14.114 13.605 25.364 1.00 80.19 96 LYS A O 1
ATOM 767 N N . LYS A 1 97 ? -12.490 12.049 25.434 1.00 78.12 97 LYS A N 1
ATOM 768 C CA . LYS A 1 97 ? -12.301 12.072 26.896 1.00 78.12 97 LYS A CA 1
ATOM 769 C C . LYS A 1 97 ? -11.843 13.440 27.417 1.00 78.12 97 LYS A C 1
ATOM 771 O O . LYS A 1 97 ? -12.298 13.873 28.472 1.00 78.12 97 LYS A O 1
ATOM 776 N N . LYS A 1 98 ? -10.939 14.122 26.702 1.00 76.50 98 LYS A N 1
ATOM 777 C CA . LYS A 1 98 ? -10.495 15.483 27.055 1.00 76.50 98 LYS A CA 1
ATOM 778 C C . LYS A 1 98 ? -11.621 16.503 26.897 1.00 76.50 98 LYS A C 1
ATOM 780 O O . LYS A 1 98 ? -11.770 17.364 27.756 1.00 76.50 98 LYS A O 1
ATOM 785 N N . MET A 1 99 ? -12.411 16.388 25.831 1.00 76.75 99 MET A N 1
ATOM 786 C CA . MET A 1 99 ? -13.534 17.280 25.561 1.00 76.75 99 MET A CA 1
ATOM 787 C C . MET A 1 99 ? -14.618 17.124 26.630 1.00 76.75 99 MET A C 1
ATOM 789 O O . MET A 1 99 ? -14.978 18.106 27.262 1.00 76.75 99 MET A O 1
ATOM 793 N N . THR A 1 100 ? -15.053 15.900 26.938 1.00 74.12 100 THR A N 1
ATOM 794 C CA . THR A 1 100 ? -16.076 15.665 27.974 1.00 74.12 100 THR A CA 1
ATOM 795 C C . THR A 1 100 ? -15.632 16.126 29.361 1.00 74.12 100 THR A C 1
ATOM 797 O O . THR A 1 100 ? -16.453 16.594 30.130 1.00 74.12 100 THR A O 1
ATOM 800 N N . ARG A 1 101 ? -14.333 16.050 29.683 1.00 70.56 101 ARG A N 1
ATOM 801 C CA . ARG A 1 101 ? -13.797 16.512 30.976 1.00 70.56 101 ARG A CA 1
ATOM 802 C C . ARG A 1 101 ? -13.701 18.039 31.099 1.00 70.56 101 ARG A C 1
ATOM 804 O O . ARG A 1 101 ? -13.536 18.531 32.203 1.00 70.56 101 ARG A O 1
ATOM 811 N N . LYS A 1 102 ? -13.735 18.775 29.984 1.00 71.00 102 LYS A N 1
ATOM 812 C CA . LYS A 1 102 ? -13.618 20.243 29.965 1.00 71.00 102 LYS A CA 1
ATOM 813 C C . LYS A 1 102 ? -14.977 20.950 30.079 1.00 71.00 102 LYS A C 1
ATOM 815 O O . LYS A 1 102 ? -15.006 22.134 30.387 1.00 71.00 102 LYS A O 1
ATOM 820 N N . TYR A 1 103 ? -16.074 20.243 29.804 1.00 59.09 103 TYR A N 1
ATOM 821 C CA . TYR A 1 103 ? -17.440 20.785 29.792 1.00 59.09 103 TYR A CA 1
ATOM 822 C C . TYR A 1 103 ? -18.345 20.154 30.872 1.00 59.09 103 TYR A C 1
ATOM 824 O O . TYR A 1 103 ? -19.565 20.165 30.729 1.00 59.09 103 TYR A O 1
ATOM 832 N N . CYS A 1 104 ? -17.748 19.600 31.933 1.00 49.75 104 CYS A N 1
ATOM 833 C CA . CYS A 1 104 ? -18.416 19.167 33.163 1.00 49.75 104 CYS A CA 1
ATOM 834 C C . CYS A 1 104 ? -17.768 19.853 34.364 1.00 49.75 104 CYS A C 1
ATOM 836 O O . CYS A 1 104 ? -16.537 20.084 34.291 1.00 49.75 104 CYS A O 1
#

Foldseek 3Di:
DDDDPDDDPPPPPDDPPDPPPPLPPPDPDALCPPPDPVVADPVQLVVQLVVCVVVDVDSSNSSVVSSRQCSVPVCSVVVVVVVVVVVVVVVVVVVVVVVVVVVD

pLDDT: mean 74.76, std 14.5, range [43.56, 90.56]

Sequence (104 aa):
MAKRWADETPNMKKLPEKVKRAEVDKIEGGLADHLKSSDFPKKKLKAGQKVEREHSKDPAIAKEIAKDHLAEDSDYYEKLKKMEKSAFSKMAATLKKKMTRKYC